Protein AF-A0A975B5U2-F1 (afdb_monomer)

Secondary structure (DSSP, 8-state):
------SEEE-TTT--EEETT-SB-TTT--B--PBPTTSBBPPPP-HHHHHHHHHHHHHHHHHHHHHHHS--

Sequence (72 aa):
MSNSKFKTKKCPYCSVVLGADDTICFSCRAKVGKANEHGIAEKPFDWMAYTLCILSICAFAYFMWWVFLHHK

pLDDT: mean 81.57, std 13.41, range [33.66, 97.25]

Structure (mmCIF, N/CA/C/O backbone):
data_AF-A0A975B5U2-F1
#
_entry.id   AF-A0A975B5U2-F1
#
loop_
_atom_site.group_PDB
_atom_site.id
_atom_site.type_symbol
_atom_site.label_atom_id
_atom_site.label_alt_id
_atom_site.label_comp_id
_atom_site.label_asym_id
_atom_site.label_entity_id
_atom_site.label_seq_id
_atom_site.pdbx_PDB_ins_code
_atom_site.Cartn_x
_atom_site.Cartn_y
_atom_site.Cartn_z
_atom_site.occupancy
_atom_site.B_iso_or_equiv
_atom_site.auth_seq_id
_atom_site.auth_comp_id
_atom_site.auth_asym_id
_atom_site.auth_atom_id
_atom_site.pdbx_PDB_model_num
ATOM 1 N N . MET A 1 1 ? 0.380 8.968 19.341 1.00 33.66 1 MET A N 1
ATOM 2 C CA . MET A 1 1 ? -0.801 8.995 20.231 1.00 33.66 1 MET A CA 1
ATOM 3 C C . MET A 1 1 ? -2.016 8.585 19.394 1.00 33.66 1 MET A C 1
ATOM 5 O O . MET A 1 1 ? -2.426 9.371 18.557 1.00 33.66 1 MET A O 1
ATOM 9 N N . SER A 1 2 ? -2.509 7.342 19.479 1.00 42.06 2 SER A N 1
ATOM 10 C CA . SER A 1 2 ? -3.644 6.868 18.653 1.00 42.06 2 SER A CA 1
ATOM 11 C C . SER A 1 2 ? -4.927 6.926 19.485 1.00 42.06 2 SER A C 1
ATOM 13 O O . SER A 1 2 ? -5.080 6.166 20.436 1.00 42.06 2 SER A O 1
ATOM 15 N N . ASN A 1 3 ? -5.797 7.887 19.163 1.00 43.97 3 ASN A N 1
ATOM 16 C CA . ASN A 1 3 ? -7.100 8.130 19.789 1.00 43.97 3 ASN A CA 1
ATOM 17 C C . ASN A 1 3 ? -8.138 7.113 19.270 1.00 43.97 3 ASN A C 1
ATOM 19 O O . ASN A 1 3 ? -8.926 7.399 18.372 1.00 43.97 3 ASN A O 1
ATOM 23 N N . SER A 1 4 ? -8.155 5.900 19.818 1.00 50.69 4 SER A N 1
ATOM 24 C CA . SER A 1 4 ? -9.188 4.897 19.534 1.00 50.69 4 SER A CA 1
ATOM 25 C C . SER A 1 4 ? -10.463 5.173 20.345 1.00 50.69 4 SER A C 1
ATOM 27 O O . SER A 1 4 ? -10.767 4.479 21.310 1.00 50.69 4 SER A O 1
ATOM 29 N N . LYS A 1 5 ? -11.234 6.202 19.959 1.00 55.19 5 LYS A N 1
ATOM 30 C CA . LYS A 1 5 ? -12.600 6.436 20.485 1.00 55.19 5 LYS A CA 1
ATOM 31 C C . LYS A 1 5 ? -13.712 5.754 19.677 1.00 55.19 5 LYS A C 1
ATOM 33 O O . LYS A 1 5 ? -14.862 5.755 20.111 1.00 55.19 5 LYS A O 1
ATOM 38 N N . PHE A 1 6 ? -13.403 5.150 18.532 1.00 61.94 6 PHE A N 1
ATOM 39 C CA . PHE A 1 6 ? -14.403 4.510 17.677 1.00 61.94 6 PHE A CA 1
ATOM 40 C C . PHE A 1 6 ? -14.447 2.997 17.925 1.00 61.94 6 PHE A C 1
ATOM 42 O O . PHE A 1 6 ? -13.445 2.319 17.730 1.00 61.94 6 PHE A O 1
ATOM 49 N N . LYS A 1 7 ? -15.613 2.460 18.326 1.00 73.00 7 LYS A N 1
ATOM 50 C CA . LYS A 1 7 ? -15.853 1.000 18.434 1.00 73.00 7 LYS A CA 1
ATOM 51 C C . LYS A 1 7 ? -15.852 0.291 17.074 1.00 73.00 7 LYS A C 1
ATOM 53 O O . LYS A 1 7 ? -15.646 -0.917 16.999 1.00 73.00 7 LYS A O 1
ATOM 58 N N . THR A 1 8 ? -16.090 1.044 16.009 1.00 80.75 8 THR A N 1
ATOM 59 C CA . THR A 1 8 ? -16.254 0.554 14.641 1.00 80.75 8 THR A CA 1
ATOM 60 C C . THR A 1 8 ? -15.574 1.498 13.666 1.00 80.75 8 THR A C 1
ATOM 62 O O . THR A 1 8 ? -15.578 2.709 13.877 1.00 80.75 8 THR A O 1
ATOM 65 N N . LYS A 1 9 ? -15.036 0.957 12.577 1.00 86.62 9 LYS A N 1
ATOM 66 C CA . LYS A 1 9 ? -14.378 1.715 11.508 1.00 86.62 9 LYS A CA 1
ATOM 67 C C . LYS A 1 9 ? -14.945 1.341 10.147 1.00 86.62 9 LYS A C 1
ATOM 69 O O . LYS A 1 9 ? -15.411 0.223 9.958 1.00 86.62 9 LYS A O 1
ATOM 74 N N . LYS A 1 10 ? -14.901 2.256 9.182 1.00 87.00 10 LYS A N 1
ATOM 75 C CA . LYS A 1 10 ? -15.331 1.991 7.802 1.00 87.00 10 LYS A CA 1
ATOM 76 C C . LYS A 1 10 ? -14.176 1.518 6.929 1.00 87.00 10 LYS A C 1
ATOM 78 O O . LYS A 1 10 ? -13.089 2.084 6.973 1.00 87.00 10 LYS A O 1
ATOM 83 N N . CYS A 1 11 ? -14.414 0.514 6.092 1.00 85.56 11 CYS A N 1
ATOM 84 C CA . CYS A 1 11 ? -13.448 0.088 5.086 1.00 85.56 11 CYS A CA 1
ATOM 85 C C . CYS A 1 11 ? -13.272 1.180 4.014 1.00 85.56 1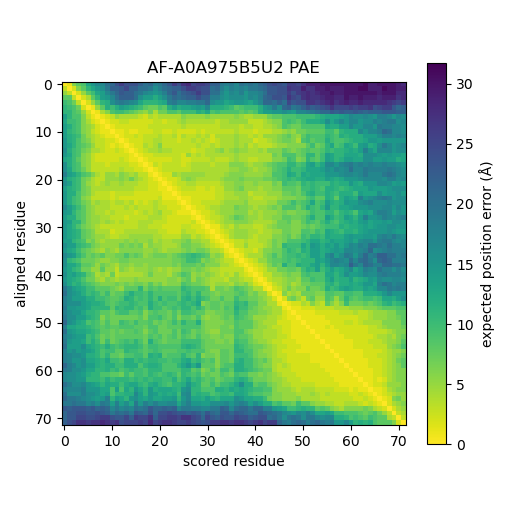1 CYS A C 1
ATOM 87 O O . CYS A 1 11 ? -14.273 1.586 3.423 1.00 85.56 11 CYS A O 1
ATOM 89 N N . PRO A 1 12 ? -12.042 1.606 3.680 1.00 84.31 12 PRO A N 1
ATOM 90 C CA . PRO A 1 12 ? -11.805 2.611 2.641 1.00 84.31 12 PRO A CA 1
ATOM 91 C C . PRO A 1 12 ? -12.095 2.093 1.225 1.00 84.31 12 PRO A C 1
ATOM 93 O O . PRO A 1 12 ? -12.293 2.887 0.316 1.00 84.31 12 PRO A O 1
ATOM 96 N N . TYR A 1 13 ? -12.128 0.770 1.028 1.00 84.44 13 TYR A N 1
ATOM 97 C CA . TYR A 1 13 ? -12.316 0.162 -0.293 1.00 84.44 13 TYR A CA 1
ATOM 98 C C . TYR A 1 13 ? -13.787 -0.072 -0.643 1.00 84.44 13 TYR A C 1
ATOM 100 O O . TYR A 1 13 ? -14.202 0.175 -1.767 1.00 84.44 13 TYR A O 1
ATOM 108 N N . CYS A 1 14 ? -14.573 -0.582 0.309 1.00 87.44 14 CYS A N 1
ATOM 109 C CA . CYS A 1 14 ? -15.964 -0.989 0.075 1.00 87.44 14 CYS A CA 1
ATOM 110 C C . CYS A 1 14 ? -16.973 -0.298 0.998 1.00 87.44 14 CYS A C 1
ATOM 112 O O . CYS A 1 14 ? -18.161 -0.594 0.927 1.00 87.44 14 CYS A O 1
ATOM 114 N N . SER A 1 15 ? -16.530 0.606 1.879 1.00 87.44 15 SER A N 1
ATOM 115 C CA . SER A 1 15 ? -17.367 1.374 2.818 1.00 87.44 15 SER A CA 1
ATOM 116 C C . SER A 1 15 ? -18.177 0.564 3.841 1.00 87.44 15 SER A C 1
ATOM 118 O O . SER A 1 15 ? -18.982 1.141 4.576 1.00 87.44 15 SER A O 1
ATOM 120 N N . VAL A 1 16 ? -17.937 -0.748 3.952 1.00 89.75 16 VAL A N 1
ATOM 121 C CA . VAL A 1 16 ? -18.549 -1.591 4.989 1.00 89.75 16 VAL A CA 1
ATOM 122 C C . VAL A 1 16 ? -18.026 -1.217 6.378 1.00 89.75 16 VAL A C 1
ATOM 124 O O . VAL A 1 16 ? -16.908 -0.718 6.513 1.00 89.75 16 VAL A O 1
ATOM 127 N N . VAL A 1 17 ? -18.833 -1.443 7.411 1.00 88.50 17 VAL A N 1
ATOM 128 C CA . VAL A 1 17 ? -18.467 -1.196 8.8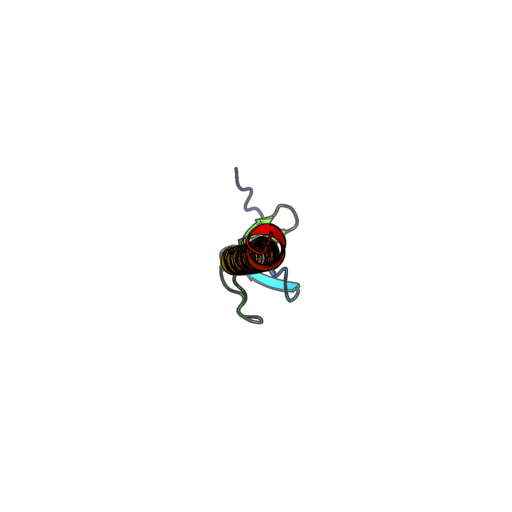11 1.00 88.50 17 VAL A CA 1
ATOM 129 C C . VAL A 1 17 ? -17.790 -2.441 9.385 1.00 88.50 17 VAL A C 1
ATOM 131 O O . VAL A 1 17 ? -18.329 -3.535 9.276 1.00 88.50 17 VAL A O 1
ATOM 134 N N . LEU A 1 18 ? -16.614 -2.270 9.982 1.00 87.00 18 LEU A N 1
ATOM 135 C CA . LEU A 1 18 ? -15.816 -3.301 10.644 1.00 87.00 18 LEU A CA 1
ATOM 136 C C . LEU A 1 18 ? -15.617 -2.955 12.122 1.00 87.00 18 LEU A C 1
ATOM 138 O O . LEU A 1 18 ? -15.776 -1.797 12.524 1.00 87.00 18 LEU A O 1
ATOM 142 N N . GLY A 1 19 ? -15.195 -3.936 12.918 1.00 83.19 19 GLY A N 1
ATOM 143 C CA . GLY A 1 19 ? -14.701 -3.698 14.268 1.00 83.19 19 GLY A CA 1
ATOM 144 C C . GLY A 1 19 ? -13.441 -2.830 14.259 1.00 83.19 19 GLY A C 1
ATOM 145 O O . GLY A 1 19 ? -12.664 -2.835 13.302 1.00 83.19 19 GLY A O 1
ATOM 146 N N . ALA A 1 20 ? -13.225 -2.058 15.326 1.00 80.31 20 ALA A N 1
ATOM 147 C CA . ALA A 1 20 ? -12.062 -1.174 15.453 1.00 80.31 20 ALA A CA 1
ATOM 148 C C . ALA A 1 20 ? -10.716 -1.904 15.260 1.00 80.31 20 ALA A C 1
ATOM 150 O O . ALA A 1 20 ? -9.796 -1.360 14.638 1.00 80.31 20 ALA A O 1
ATOM 151 N N . ASP A 1 21 ? -10.641 -3.156 15.712 1.00 79.75 21 ASP A N 1
ATOM 152 C CA . ASP A 1 21 ? -9.425 -3.974 15.714 1.00 79.75 21 ASP A CA 1
ATOM 153 C C . ASP A 1 21 ? -9.287 -4.895 14.489 1.00 79.75 21 ASP A C 1
ATOM 155 O O . ASP A 1 21 ? -8.236 -5.504 14.293 1.00 79.75 21 ASP A O 1
ATOM 159 N N . ASP A 1 22 ? -10.295 -4.959 13.610 1.00 81.88 22 ASP A N 1
ATOM 160 C CA . ASP A 1 22 ? -10.248 -5.830 12.431 1.00 81.88 22 ASP A CA 1
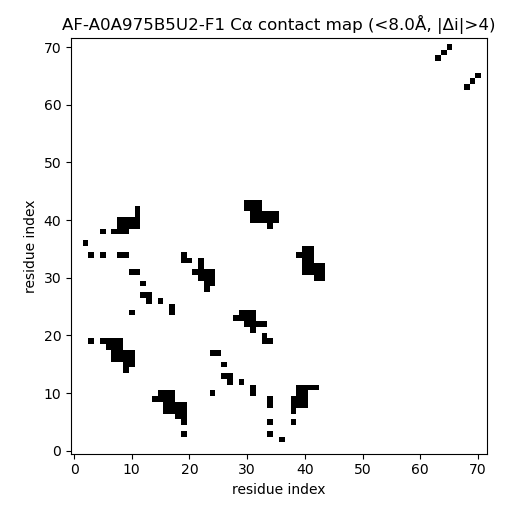ATOM 161 C C . ASP A 1 22 ? -9.164 -5.368 11.454 1.00 81.88 22 ASP A C 1
ATOM 163 O O . ASP A 1 22 ? -9.185 -4.241 10.962 1.00 81.88 22 ASP A O 1
ATOM 167 N N . THR A 1 23 ? -8.211 -6.237 11.131 1.00 82.81 23 THR A N 1
ATOM 168 C CA . THR A 1 23 ? -7.115 -5.929 10.189 1.00 82.81 23 THR A CA 1
ATOM 169 C C . THR A 1 23 ? -7.412 -6.368 8.756 1.00 82.81 23 THR A C 1
ATOM 171 O O . THR A 1 23 ? -6.683 -6.022 7.822 1.00 82.81 23 THR A O 1
ATOM 174 N N . ILE A 1 24 ? -8.493 -7.124 8.562 1.00 85.44 24 ILE A N 1
ATOM 175 C CA . ILE A 1 24 ? -8.923 -7.669 7.276 1.00 85.44 24 ILE A CA 1
ATOM 176 C C . ILE A 1 24 ? -10.422 -7.426 7.137 1.00 85.44 24 ILE A C 1
ATOM 178 O O . ILE A 1 24 ? -11.198 -7.716 8.044 1.00 85.44 24 ILE A O 1
ATOM 182 N N . CYS A 1 25 ? -10.839 -6.903 5.987 1.00 87.38 25 CYS A N 1
ATOM 183 C CA . CYS A 1 25 ? -12.252 -6.721 5.696 1.00 87.38 25 CYS A CA 1
ATOM 184 C C . CYS A 1 25 ? -12.946 -8.047 5.384 1.00 87.38 25 CYS A C 1
ATOM 186 O O . CYS A 1 25 ? -12.543 -8.753 4.465 1.00 87.38 25 CYS A O 1
ATOM 188 N N . PHE A 1 26 ? -14.040 -8.358 6.082 1.00 86.81 26 PHE A N 1
ATOM 189 C CA . PHE A 1 26 ? -14.815 -9.579 5.836 1.00 86.81 26 PHE A CA 1
ATOM 190 C C . PHE A 1 26 ? -15.519 -9.592 4.466 1.00 86.81 26 PHE A C 1
ATOM 192 O O . PHE A 1 26 ? -15.781 -10.663 3.928 1.00 86.81 26 PHE A O 1
ATOM 199 N N . SER A 1 27 ? -15.806 -8.416 3.893 1.00 89.56 27 SER A N 1
ATOM 200 C CA . SER A 1 27 ? -16.497 -8.283 2.604 1.00 89.56 27 SER A CA 1
ATOM 201 C C . SER A 1 27 ? -15.518 -8.300 1.427 1.00 89.56 27 SER A C 1
ATOM 203 O O . SER A 1 27 ? -15.523 -9.227 0.621 1.00 89.56 27 SER A O 1
ATOM 205 N N . CYS A 1 28 ? -14.610 -7.320 1.348 1.00 86.81 28 CYS A N 1
ATOM 206 C CA . CYS A 1 28 ? -13.683 -7.204 0.217 1.00 86.81 28 CYS A CA 1
ATOM 207 C C . CYS A 1 28 ? -12.357 -7.956 0.400 1.00 86.81 28 CYS A C 1
ATOM 209 O O . CYS A 1 28 ? -11.537 -7.953 -0.514 1.00 86.81 28 CYS A O 1
ATOM 211 N N . ARG A 1 29 ? -12.104 -8.548 1.577 1.00 85.06 29 ARG A N 1
ATOM 212 C CA . ARG A 1 29 ? -10.839 -9.225 1.942 1.00 85.06 29 ARG A CA 1
ATOM 213 C C . ARG A 1 29 ? -9.581 -8.361 1.825 1.00 85.06 29 ARG A C 1
ATOM 215 O O . ARG A 1 29 ? -8.472 -8.863 1.985 1.00 85.06 29 ARG A O 1
ATOM 222 N N . ALA A 1 30 ? -9.738 -7.057 1.604 1.00 83.62 30 ALA A N 1
ATOM 223 C CA . ALA A 1 30 ? -8.632 -6.121 1.599 1.00 83.62 30 ALA A CA 1
ATOM 224 C C . ALA A 1 30 ? -8.086 -5.943 3.019 1.00 83.62 30 ALA A C 1
ATOM 226 O O . ALA A 1 30 ? -8.835 -5.933 4.005 1.00 83.62 30 ALA A O 1
ATOM 227 N N . LYS A 1 31 ? -6.768 -5.775 3.106 1.00 83.94 31 LYS A N 1
ATOM 228 C CA . LYS A 1 31 ? -6.077 -5.464 4.354 1.00 83.94 31 LYS A CA 1
ATOM 229 C C . LYS A 1 31 ? -6.395 -4.016 4.733 1.00 83.94 31 LYS A C 1
ATOM 231 O O . LYS A 1 31 ? -6.351 -3.130 3.884 1.00 83.94 31 LYS A O 1
ATOM 236 N N . VAL A 1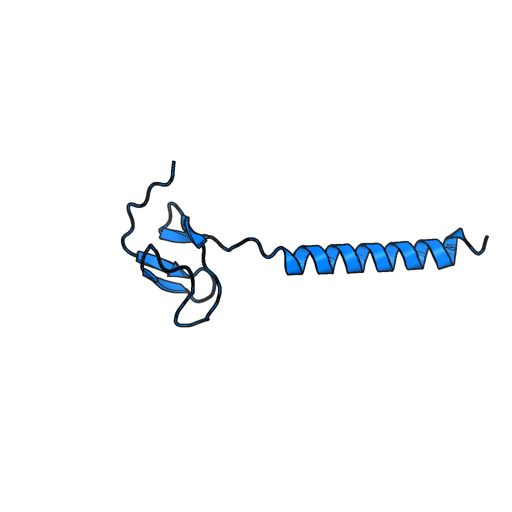 32 ? -6.758 -3.779 5.988 1.00 85.88 32 VAL A N 1
ATOM 237 C CA . VAL A 1 32 ? -7.185 -2.465 6.486 1.00 85.88 32 VAL A CA 1
ATOM 238 C C . VAL A 1 32 ? -6.412 -2.098 7.748 1.00 85.88 32 VAL A C 1
ATOM 240 O O . VAL A 1 32 ? -6.119 -2.950 8.585 1.00 85.88 32 VAL A O 1
ATOM 243 N N . GLY A 1 33 ? -6.038 -0.826 7.861 1.00 83.06 33 GLY A N 1
ATOM 244 C CA . GLY A 1 33 ? -5.243 -0.303 8.965 1.00 83.06 33 GLY A CA 1
ATOM 245 C C . GLY A 1 33 ? -6.068 0.100 10.188 1.00 83.06 33 GLY A C 1
ATOM 246 O O . GLY A 1 33 ? -7.219 -0.309 10.384 1.00 83.06 33 GLY A O 1
ATOM 247 N N . LYS A 1 34 ? -5.457 0.926 11.040 1.00 80.56 34 LYS A N 1
ATOM 248 C CA . LYS A 1 34 ? -6.133 1.530 12.195 1.00 80.56 34 LYS A CA 1
ATOM 249 C C . LYS A 1 34 ? -7.175 2.546 11.732 1.00 80.56 34 LYS A C 1
ATOM 251 O O . LYS A 1 34 ? -7.103 3.055 10.616 1.00 80.56 34 LYS A O 1
ATOM 256 N N . ALA A 1 35 ? -8.161 2.809 12.585 1.00 78.44 35 ALA A N 1
ATOM 257 C CA . ALA A 1 35 ? -9.112 3.884 12.341 1.00 78.44 35 ALA A CA 1
ATOM 258 C C . ALA A 1 35 ? -8.395 5.240 12.438 1.00 78.44 35 ALA A C 1
ATOM 260 O O . ALA A 1 35 ? -7.683 5.492 13.411 1.00 78.44 35 ALA A O 1
ATOM 261 N N . ASN A 1 36 ? -8.591 6.096 11.442 1.00 78.00 36 ASN A N 1
ATOM 262 C CA . ASN A 1 36 ? -8.217 7.504 11.494 1.00 78.00 36 ASN A CA 1
ATOM 263 C C . ASN A 1 36 ? -9.271 8.309 12.285 1.00 78.00 36 ASN A C 1
ATOM 265 O O . ASN A 1 36 ? -10.314 7.783 12.682 1.00 78.00 36 ASN A O 1
ATOM 269 N N . GLU A 1 37 ? -9.007 9.594 12.533 1.00 74.81 37 GLU A N 1
ATOM 270 C CA . GLU A 1 37 ? -9.863 10.474 13.356 1.00 74.81 37 GLU A CA 1
ATOM 271 C C . GLU A 1 37 ? -11.288 10.645 12.800 1.00 74.81 37 GLU A C 1
ATOM 273 O O . GLU A 1 37 ? -12.207 11.022 13.523 1.00 74.81 37 GLU A O 1
ATOM 278 N N . HIS A 1 38 ? -11.488 10.301 11.528 1.00 75.94 38 HIS A N 1
ATOM 279 C CA . HIS A 1 38 ? -12.777 10.322 10.842 1.00 75.94 38 HIS A CA 1
ATOM 280 C C . HIS A 1 38 ? -13.528 8.977 10.896 1.00 75.94 38 HIS A C 1
ATOM 282 O O . HIS A 1 38 ? -14.581 8.837 10.277 1.00 75.94 38 HIS A O 1
ATOM 288 N N . GLY A 1 39 ? -13.010 7.971 11.610 1.00 72.50 39 GLY A N 1
ATOM 289 C CA . GLY A 1 39 ? -13.640 6.651 11.728 1.00 72.50 39 GLY A CA 1
ATOM 290 C C . GLY A 1 39 ? -13.513 5.777 10.471 1.00 72.50 39 GLY A C 1
ATOM 291 O O . GLY A 1 39 ? -14.265 4.815 10.303 1.00 72.50 39 GLY A O 1
ATOM 292 N N . ILE A 1 40 ? -12.572 6.084 9.578 1.00 79.00 40 ILE A N 1
ATOM 293 C CA . ILE A 1 40 ? -12.261 5.319 8.363 1.00 79.00 40 ILE A CA 1
ATOM 294 C C . ILE A 1 40 ? -10.963 4.534 8.609 1.00 79.00 40 ILE A C 1
ATOM 296 O O . ILE A 1 40 ? -10.046 5.003 9.273 1.00 79.00 40 ILE A O 1
ATOM 300 N N . ALA A 1 41 ? -10.855 3.299 8.130 1.00 80.56 41 ALA A N 1
ATOM 301 C CA . ALA A 1 41 ? -9.600 2.566 8.255 1.00 80.56 41 ALA A CA 1
ATOM 302 C C . ALA A 1 41 ? -8.547 3.152 7.298 1.00 80.56 41 ALA A C 1
ATOM 304 O O . ALA A 1 41 ? -8.839 3.391 6.125 1.00 80.56 41 ALA A O 1
ATOM 305 N N . GLU A 1 42 ? -7.322 3.366 7.777 1.00 78.88 42 GLU A N 1
ATOM 306 C CA . GLU A 1 42 ? -6.209 3.774 6.919 1.00 78.88 42 GLU A CA 1
ATOM 307 C C . GLU A 1 42 ? -5.891 2.693 5.885 1.00 78.88 42 GLU A C 1
ATOM 309 O O . G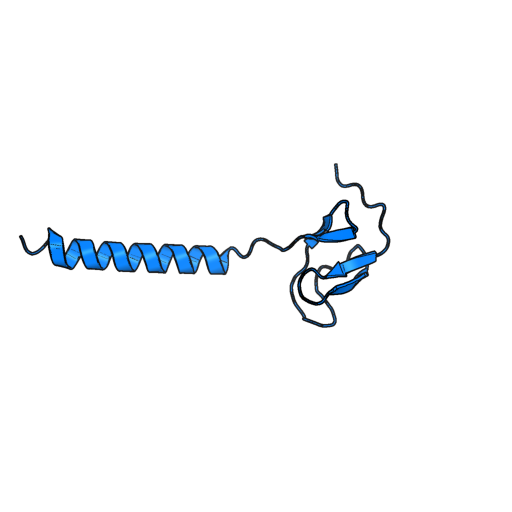LU A 1 42 ? -5.923 1.488 6.170 1.00 78.88 42 GLU A O 1
ATOM 314 N N . LYS A 1 43 ? -5.567 3.136 4.667 1.00 76.06 43 LYS A N 1
ATOM 315 C CA . LYS A 1 43 ? -5.104 2.252 3.603 1.00 76.06 43 LYS A CA 1
ATOM 316 C C . LYS A 1 43 ? -3.677 1.794 3.941 1.00 76.06 43 LYS A C 1
ATOM 318 O O . LYS A 1 43 ? -2.810 2.654 4.105 1.00 76.06 43 LYS A O 1
ATOM 323 N N . PRO A 1 44 ? -3.400 0.483 4.058 1.00 75.06 44 PRO A N 1
ATOM 324 C CA . PRO A 1 44 ? -2.034 0.023 4.255 1.00 75.06 44 PRO A CA 1
ATOM 325 C C . PRO A 1 44 ? -1.184 0.404 3.043 1.00 75.06 44 PRO A C 1
ATOM 327 O O . PRO A 1 44 ? -1.647 0.377 1.903 1.00 75.06 44 PRO A O 1
ATOM 330 N N . PHE A 1 45 ? 0.064 0.782 3.302 1.00 75.56 45 PHE A N 1
ATOM 331 C CA . PHE A 1 45 ? 0.999 1.141 2.247 1.00 75.56 45 PHE A CA 1
ATOM 332 C C . PHE A 1 45 ? 1.309 -0.101 1.394 1.00 75.56 45 PHE A C 1
ATOM 334 O O . PHE A 1 45 ? 1.824 -1.098 1.905 1.00 75.56 45 PHE A O 1
ATOM 341 N N . ASP A 1 46 ? 0.973 -0.056 0.103 1.00 78.50 46 ASP A N 1
ATOM 342 C CA . ASP A 1 46 ? 1.124 -1.177 -0.832 1.00 78.50 46 ASP A CA 1
ATOM 343 C C . ASP A 1 46 ? 2.572 -1.259 -1.358 1.00 78.50 46 ASP A C 1
ATOM 345 O O . ASP A 1 46 ? 2.843 -0.982 -2.526 1.00 78.50 46 ASP A O 1
ATOM 349 N N . TRP A 1 47 ? 3.525 -1.634 -0.497 1.00 82.12 47 TRP A N 1
ATOM 350 C CA . TRP A 1 47 ? 4.960 -1.682 -0.830 1.00 82.12 47 TRP A CA 1
ATOM 351 C C . TRP A 1 47 ? 5.260 -2.456 -2.122 1.00 82.12 47 TRP A C 1
ATOM 353 O O . TRP A 1 47 ? 6.041 -1.989 -2.943 1.00 82.12 47 TRP A O 1
ATOM 363 N N . MET A 1 48 ? 4.587 -3.592 -2.345 1.00 84.38 48 MET A N 1
ATOM 364 C CA . MET A 1 48 ? 4.806 -4.433 -3.530 1.00 84.38 48 MET A CA 1
ATOM 365 C C . MET A 1 48 ? 4.505 -3.702 -4.844 1.00 84.38 48 MET A C 1
ATOM 367 O O . MET A 1 48 ? 5.254 -3.842 -5.810 1.00 84.38 48 MET A O 1
ATOM 371 N N . ALA A 1 49 ? 3.433 -2.905 -4.880 1.00 87.00 49 ALA A N 1
ATOM 372 C CA . ALA A 1 49 ? 3.048 -2.163 -6.077 1.00 87.00 49 ALA A CA 1
ATOM 373 C C . ALA A 1 49 ? 4.077 -1.071 -6.400 1.00 87.00 49 ALA A C 1
ATOM 375 O O . ALA A 1 49 ? 4.482 -0.920 -7.553 1.00 87.00 49 ALA A O 1
ATOM 376 N N . TYR A 1 50 ? 4.554 -0.356 -5.376 1.00 89.38 50 TYR A N 1
ATOM 377 C CA . TYR A 1 50 ? 5.597 0.654 -5.545 1.00 89.38 50 TYR A CA 1
ATOM 378 C C . TYR A 1 50 ? 6.919 0.043 -6.006 1.00 89.38 50 TYR A C 1
ATOM 380 O O . TYR A 1 50 ? 7.526 0.565 -6.939 1.00 89.38 50 TYR A O 1
ATOM 388 N N . THR A 1 51 ? 7.345 -1.079 -5.415 1.00 92.62 51 THR A N 1
ATOM 389 C CA . THR A 1 51 ? 8.581 -1.757 -5.824 1.00 92.62 51 THR A CA 1
ATOM 390 C C . THR A 1 51 ? 8.517 -2.178 -7.287 1.00 92.62 51 THR A C 1
ATOM 392 O O . THR A 1 51 ? 9.439 -1.868 -8.032 1.00 92.62 51 THR A O 1
ATOM 395 N N . LEU A 1 52 ? 7.426 -2.814 -7.726 1.00 94.88 52 LEU A N 1
ATOM 396 C CA . LEU A 1 52 ? 7.265 -3.236 -9.120 1.00 94.88 52 LEU A CA 1
ATOM 397 C C . LEU A 1 52 ? 7.258 -2.046 -10.091 1.00 94.88 52 LEU A C 1
ATOM 399 O O . LEU A 1 52 ? 7.857 -2.118 -11.165 1.00 94.88 52 LEU A O 1
ATOM 403 N N . CYS A 1 53 ? 6.608 -0.947 -9.704 1.00 95.56 53 CYS A N 1
ATOM 404 C CA . CYS A 1 53 ? 6.564 0.274 -10.501 1.00 95.56 53 CYS A CA 1
ATOM 405 C C . CYS A 1 53 ? 7.970 0.869 -10.685 1.00 95.56 53 CYS A C 1
ATOM 407 O O . CYS A 1 53 ? 8.393 1.113 -11.814 1.00 95.56 53 CYS A O 1
ATOM 409 N N . ILE A 1 54 ? 8.737 1.003 -9.596 1.00 96.62 54 ILE A N 1
ATOM 410 C CA . ILE A 1 54 ? 10.127 1.484 -9.635 1.00 96.62 54 ILE A CA 1
ATOM 411 C C . ILE A 1 54 ? 10.991 0.561 -10.498 1.00 96.62 54 ILE A C 1
ATOM 413 O O . ILE A 1 54 ? 11.716 1.038 -11.364 1.00 96.62 54 ILE A O 1
ATOM 417 N N . LEU A 1 55 ? 10.874 -0.757 -10.315 1.00 96.94 55 LEU A N 1
ATOM 418 C CA . LEU A 1 55 ? 11.640 -1.749 -11.074 1.00 96.94 55 LEU A CA 1
ATOM 419 C C . LEU A 1 55 ? 11.357 -1.643 -12.579 1.00 96.94 55 LEU A C 1
ATOM 421 O O . LEU A 1 55 ? 12.286 -1.663 -13.383 1.00 96.94 55 LEU A O 1
ATOM 425 N N . SER A 1 56 ? 10.090 -1.449 -12.953 1.00 96.69 56 SER A N 1
ATOM 426 C CA . SER A 1 56 ? 9.673 -1.272 -14.349 1.00 96.69 56 SER A CA 1
ATOM 427 C C . SER A 1 56 ? 10.247 0.011 -14.958 1.00 96.69 56 SER A C 1
ATOM 429 O O . SER A 1 56 ? 10.770 -0.015 -16.071 1.00 96.69 56 SER A O 1
ATOM 431 N N . ILE A 1 57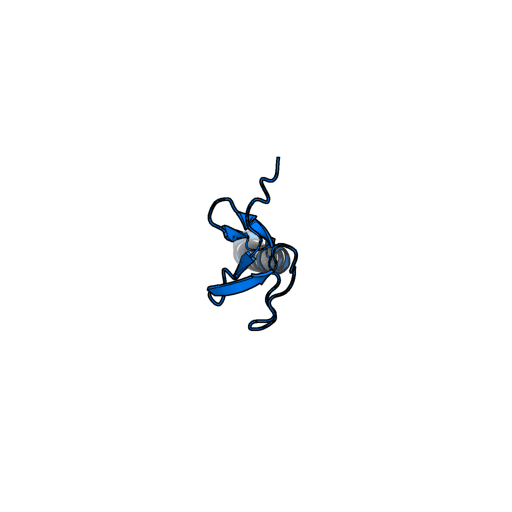 ? 10.212 1.125 -14.215 1.00 97.19 57 ILE A N 1
ATOM 432 C CA . ILE A 1 57 ? 10.791 2.405 -14.650 1.00 97.19 57 ILE A CA 1
ATOM 433 C C . ILE A 1 57 ? 12.311 2.282 -14.806 1.00 97.19 57 ILE A C 1
ATOM 435 O O . ILE A 1 57 ? 12.855 2.703 -15.825 1.00 97.19 57 ILE A O 1
ATOM 439 N N . CYS A 1 58 ? 13.001 1.680 -13.834 1.00 97.25 58 CYS A N 1
ATOM 440 C CA . CYS A 1 58 ? 14.446 1.474 -13.886 1.00 97.25 58 CYS A CA 1
ATOM 441 C C . CYS A 1 58 ? 14.853 0.575 -15.058 1.00 97.25 58 CYS A C 1
ATOM 443 O O . CYS A 1 58 ? 15.803 0.904 -15.764 1.00 97.25 58 CYS A O 1
ATOM 445 N N . ALA A 1 59 ? 14.130 -0.522 -15.298 1.00 96.50 59 ALA A N 1
ATOM 446 C CA . ALA A 1 59 ? 14.386 -1.411 -16.428 1.00 96.50 59 ALA A CA 1
ATOM 447 C C . ALA A 1 59 ? 14.203 -0.686 -17.769 1.00 96.50 59 ALA A C 1
ATOM 449 O O . ALA A 1 59 ? 15.046 -0.804 -18.657 1.00 96.50 59 ALA A O 1
ATOM 450 N N . PHE A 1 60 ? 13.143 0.115 -17.899 1.00 95.94 60 PHE A N 1
ATOM 451 C CA . PHE A 1 60 ? 12.888 0.900 -19.104 1.00 95.94 60 PHE A CA 1
ATOM 452 C C . PHE A 1 60 ? 13.953 1.984 -19.330 1.00 95.94 60 PHE A C 1
ATOM 454 O O . PHE A 1 60 ? 14.480 2.118 -20.433 1.00 95.94 60 PHE A O 1
ATOM 461 N N . ALA A 1 61 ? 14.328 2.721 -18.282 1.00 95.38 61 ALA A N 1
ATOM 462 C CA . ALA A 1 61 ? 15.383 3.729 -18.349 1.00 95.38 61 ALA A CA 1
ATOM 463 C C . ALA A 1 61 ? 16.748 3.111 -18.689 1.00 95.38 61 ALA A C 1
ATOM 465 O O . ALA A 1 61 ? 17.475 3.653 -19.520 1.00 95.38 61 ALA A O 1
ATOM 466 N N . TYR A 1 62 ? 17.070 1.957 -18.098 1.00 95.25 62 TYR A N 1
ATOM 467 C CA . TYR A 1 62 ? 18.279 1.200 -18.414 1.00 95.25 62 TYR A CA 1
ATOM 468 C C . TYR A 1 62 ? 18.289 0.742 -19.873 1.00 95.25 62 TYR A C 1
ATOM 470 O O . TYR A 1 62 ? 19.294 0.914 -20.556 1.00 95.25 62 TYR A O 1
ATOM 478 N N . PHE A 1 63 ? 17.168 0.219 -20.374 1.00 93.50 63 PHE A N 1
ATOM 479 C CA . PHE A 1 63 ? 17.045 -0.187 -21.770 1.00 93.50 63 PHE A CA 1
ATOM 480 C C . PHE A 1 63 ? 17.262 0.991 -22.728 1.00 93.50 63 PHE A C 1
ATOM 482 O O . PHE A 1 63 ? 18.040 0.873 -23.671 1.00 93.50 63 PHE A O 1
ATOM 489 N N . MET A 1 64 ? 16.644 2.149 -22.464 1.00 93.50 64 MET A N 1
ATOM 490 C CA . MET A 1 64 ? 16.875 3.353 -23.269 1.00 93.50 64 MET A CA 1
ATOM 491 C C . MET A 1 64 ? 18.335 3.813 -23.200 1.00 93.50 64 MET A C 1
ATOM 493 O O . MET A 1 64 ? 18.928 4.102 -24.234 1.00 93.50 64 MET A O 1
ATOM 497 N N . TRP A 1 65 ? 18.942 3.846 -22.011 1.00 92.19 65 TRP A N 1
ATOM 498 C CA . TRP A 1 65 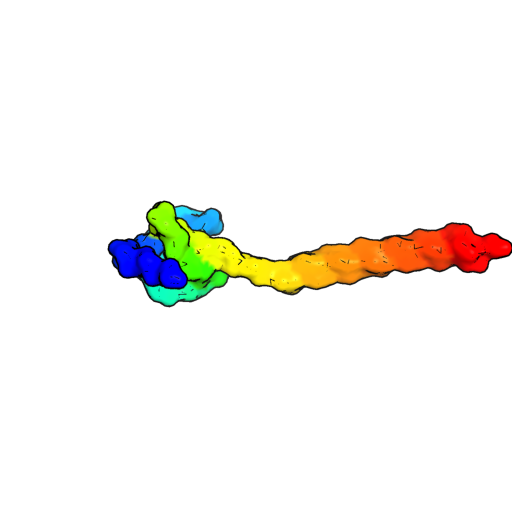? 20.359 4.189 -21.870 1.00 92.19 65 TRP A CA 1
ATOM 499 C C . TRP A 1 65 ? 21.243 3.238 -22.681 1.00 92.19 65 TRP A C 1
ATOM 501 O O . TRP A 1 65 ? 22.113 3.678 -23.425 1.00 92.19 65 TRP A O 1
ATOM 511 N N . TRP A 1 66 ? 20.995 1.933 -22.586 1.00 90.19 66 TRP A N 1
ATOM 512 C CA . TRP A 1 66 ? 21.748 0.923 -23.319 1.00 90.19 66 TRP A CA 1
ATOM 513 C C . TRP A 1 66 ? 21.596 1.097 -24.835 1.00 90.19 66 TRP A C 1
ATOM 515 O O . TRP A 1 66 ? 22.591 1.163 -25.543 1.00 90.19 66 TRP A O 1
ATOM 525 N N . VAL A 1 67 ? 20.380 1.276 -25.351 1.00 90.38 67 VAL A N 1
ATOM 526 C CA . VAL A 1 67 ? 20.163 1.445 -26.797 1.00 90.38 67 VAL A CA 1
ATOM 527 C C . VAL A 1 67 ? 20.757 2.755 -27.327 1.00 90.38 67 VAL A C 1
ATOM 529 O O . VAL A 1 67 ? 21.386 2.756 -28.381 1.00 90.38 67 VAL A O 1
ATOM 532 N N . PHE A 1 68 ? 20.572 3.873 -26.622 1.00 85.06 68 PHE A N 1
ATOM 533 C CA . PHE A 1 68 ? 20.928 5.195 -27.147 1.00 85.06 68 PHE A CA 1
ATOM 534 C C . PHE A 1 68 ? 22.352 5.648 -26.811 1.00 85.06 68 PHE A C 1
ATOM 536 O O . PHE A 1 68 ? 22.938 6.398 -27.590 1.00 85.06 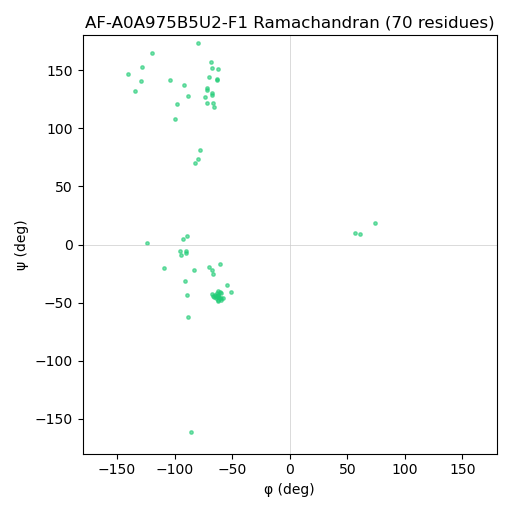68 PHE A O 1
ATOM 543 N N . LEU A 1 69 ? 22.910 5.237 -25.668 1.00 75.88 69 LEU A N 1
ATOM 544 C CA . LEU A 1 69 ? 24.199 5.741 -25.176 1.00 75.88 69 LEU 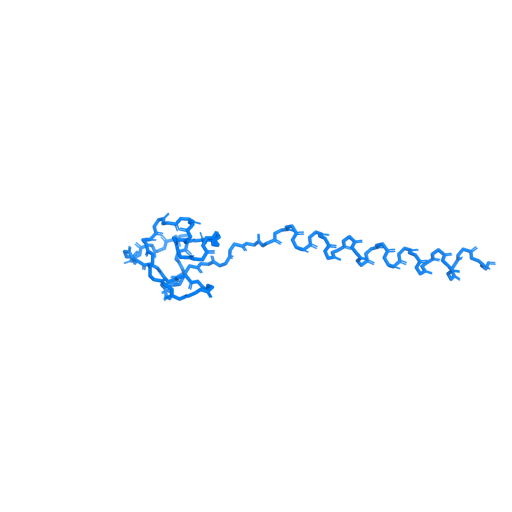A CA 1
ATOM 545 C C . LEU A 1 69 ? 25.335 4.721 -25.259 1.00 75.88 69 LEU A C 1
ATOM 547 O O . LEU A 1 69 ? 26.483 5.141 -25.285 1.00 75.88 69 LEU A O 1
ATOM 551 N N . HIS A 1 70 ? 25.058 3.415 -25.345 1.00 70.00 70 HIS A N 1
ATOM 552 C CA . HIS A 1 70 ? 26.105 2.417 -25.624 1.00 70.00 70 HIS A CA 1
ATOM 553 C C . HIS A 1 70 ? 26.405 2.284 -27.128 1.00 70.00 70 HIS A C 1
ATOM 555 O O . HIS A 1 70 ? 27.462 1.791 -27.506 1.00 70.00 70 HIS A O 1
ATOM 561 N N . HIS A 1 71 ? 25.479 2.683 -28.005 1.00 57.69 71 HIS A N 1
ATOM 562 C CA . HIS A 1 71 ? 25.620 2.510 -29.456 1.00 57.69 71 HIS A CA 1
ATOM 563 C C . HIS A 1 71 ? 26.324 3.686 -30.169 1.00 57.69 71 HIS A C 1
ATOM 565 O O . HIS A 1 71 ? 26.359 3.718 -31.402 1.00 57.69 71 HIS A O 1
ATOM 571 N N . LYS A 1 72 ? 26.860 4.645 -29.403 1.00 52.47 72 LYS A N 1
ATOM 572 C CA . LYS A 1 72 ? 27.672 5.776 -29.868 1.00 52.47 72 LYS A CA 1
ATOM 573 C C . LYS A 1 72 ? 29.097 5.624 -29.358 1.00 52.47 72 LYS A C 1
ATOM 575 O O . LYS A 1 72 ? 30.012 5.929 -30.151 1.00 52.47 72 LYS A O 1
#

Foldseek 3Di:
DDPPPDQWAAEPPPRDIDGQPDQADPPPRAGFAGQDPVRHTDHPDPVVVVVVVVVVVVVVVVVCCCVPVVVD

Nearest PDB structures (foldseek):
  7mns-assembly1_B  TM=7.639E-01  e=6.587E-01  Homo sapiens
  7mnp-assembly2_D  TM=7.314E-01  e=7.052E-01  Homo sapiens
  8f5o-assembly1_B  TM=6.950E-01  e=1.303E+00  Leishmania tarentolae
  9dby-assembly1_M  TM=7.207E-01  e=2.249E+00  Homo sapiens
  8f5p-assembly1_B  TM=6.212E-01  e=1.494E+00  Leishmania tarentolae

Solvent-accessible surface area (backbone atoms only — not comparable to full-atom values): 4334 Å² total; per-residue (Å²): 137,85,82,82,82,52,76,46,18,25,39,78,88,77,63,48,81,40,52,40,83,47,52,56,39,90,82,79,64,46,68,36,35,58,54,45,99,84,36,35,24,37,77,62,82,63,60,69,61,54,52,52,52,52,50,52,51,51,52,52,51,49,49,50,46,50,63,67,63,69,76,110

Organism: NCBI:txid45656

Mean predicted aligned error: 9.46 Å

Radius of gyration: 20.05 Å; Cα contacts (8 Å, |Δi|>4): 83; chains: 1; bounding box: 46×20×50 Å